Protein AF-A0AAE4A235-F1 (afdb_monomer)

Nearest PDB structures (foldseek):
  6cnn-assembly1_A  TM=8.930E-01  e=1.551E+00  Homo sapiens
  6zw4-assembly1_H  TM=7.903E-01  e=4.568E+00  Nostoc punctiforme
  6zw4-assembly1_T  TM=7.903E-01  e=4.568E+00  Nostoc punctiforme
  6zw4-assembly1_GA  TM=7.903E-01  e=4.568E+00  Nostoc punctiforme
  6zw4-assembly1_SA  TM=7.903E-01  e=4.568E+00  Nostoc punctiforme

pLDDT: mean 84.86, std 9.94, range [48.5, 94.44]

Foldseek 3Di:
DDPPVVVDPPVVVVVCVVVVVCLVVVLVVLVVQLVQLVVQLVVCVVVVNVVSNVVSVVSNVVSVVVNVVSVVVVVVVVVVD

Radius of gyration: 20.09 Å; Cα contacts (8 Å, |Δi|>4): 44; chains: 1; bounding box: 40×28×60 Å

Sequence (81 aa):
MLPFAEIVDWGQLLEVVLVGLLAGTGISIAFSLVLLGAVRAGEAQQQSRPAAMAGYGAVALIGLAVCIGAIVFGISTMLSK

Secondary structure (DSSP, 8-state):
---HHHHS-HHHHHHHHHHHHHHHHHHHHHHHHHHHHHHHHHHHHHTT-HHHHHHHHHHHHHHHHHHHHHHHHHHHHHHT-

Solvent-accessible surface area (backbone atoms only — not comparable to full-atom values): 4308 Å² total; per-residue (Å²): 135,82,64,64,73,79,77,48,62,63,66,61,53,52,48,53,52,52,52,49,51,51,50,54,52,50,50,52,52,34,51,51,45,21,51,53,11,49,55,49,16,52,54,21,56,76,69,72,36,66,72,54,20,52,54,25,40,48,44,17,52,52,25,47,50,51,52,50,47,52,51,52,49,52,52,49,58,61,70,76,100

Mean predicted aligned error: 7.5 Å

Structure (mmCIF, N/CA/C/O backbone):
data_AF-A0AAE4A235-F1
#
_entry.id   AF-A0AAE4A235-F1
#
loop_
_atom_site.group_PDB
_atom_site.id
_atom_site.type_symbol
_atom_site.label_atom_id
_atom_site.label_alt_id
_atom_site.label_comp_id
_atom_site.label_asym_id
_atom_site.label_entity_id
_atom_site.label_seq_id
_atom_site.pdbx_PDB_ins_code
_atom_site.Cartn_x
_atom_site.Cartn_y
_atom_site.Cartn_z
_atom_site.occupancy
_atom_site.B_iso_or_equiv
_atom_site.auth_seq_id
_atom_site.auth_comp_id
_atom_site.auth_asym_id
_atom_site.auth_atom_id
_atom_site.pdbx_PDB_model_num
ATOM 1 N N . MET A 1 1 ? 22.585 20.004 -37.977 1.00 48.50 1 MET A N 1
ATOM 2 C CA . MET A 1 1 ? 21.599 20.226 -36.899 1.00 48.50 1 MET A CA 1
ATOM 3 C C . MET A 1 1 ? 21.162 18.843 -36.455 1.00 48.50 1 MET A C 1
ATOM 5 O O . MET A 1 1 ? 20.628 18.116 -37.278 1.00 48.50 1 MET A O 1
ATOM 9 N N . LEU A 1 2 ? 21.574 18.414 -35.262 1.00 57.06 2 LEU A N 1
ATOM 10 C CA . LEU A 1 2 ? 21.427 17.027 -34.808 1.00 57.06 2 LEU A CA 1
ATOM 11 C C . LEU A 1 2 ? 19.939 16.705 -34.554 1.00 57.06 2 LEU A C 1
ATOM 13 O O . LEU A 1 2 ? 19.269 17.515 -33.908 1.00 57.06 2 LEU A O 1
ATOM 17 N N . PRO A 1 3 ? 19.411 15.564 -35.035 1.00 64.62 3 PRO A N 1
ATOM 18 C CA . PRO A 1 3 ? 18.019 15.176 -34.845 1.00 64.62 3 PRO A CA 1
ATOM 19 C C . PRO A 1 3 ? 17.841 14.592 -33.438 1.00 64.62 3 PRO A C 1
ATOM 21 O O . PRO A 1 3 ? 17.663 13.393 -33.256 1.00 64.62 3 PRO A O 1
ATOM 24 N N . PHE A 1 4 ? 17.877 15.438 -32.405 1.00 57.12 4 PHE A N 1
ATOM 25 C CA . PHE A 1 4 ? 17.573 15.018 -31.027 1.00 57.12 4 PHE A CA 1
ATOM 26 C C . PHE A 1 4 ? 16.180 14.369 -30.906 1.00 57.12 4 PHE A C 1
ATOM 28 O O . PHE A 1 4 ? 15.934 13.603 -29.983 1.00 57.12 4 PHE A O 1
ATOM 35 N N . ALA A 1 5 ? 15.292 14.640 -31.868 1.00 61.19 5 ALA A N 1
ATOM 36 C CA . ALA A 1 5 ? 13.976 14.027 -31.979 1.00 61.19 5 ALA A CA 1
ATOM 37 C C . ALA A 1 5 ? 13.996 12.529 -32.342 1.00 61.19 5 ALA A C 1
ATOM 39 O O . ALA A 1 5 ? 13.014 11.856 -32.065 1.00 61.19 5 ALA A O 1
ATOM 40 N 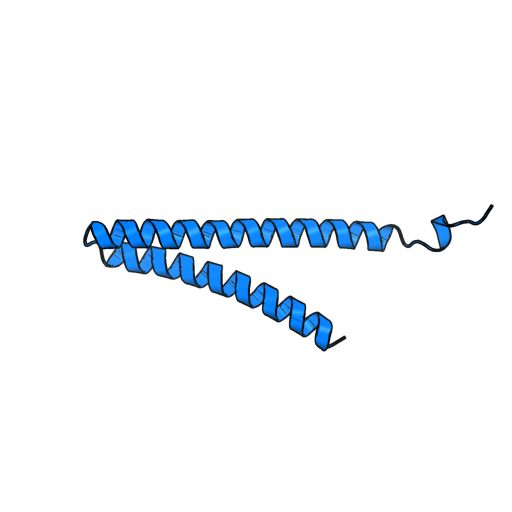N . GLU A 1 6 ? 15.075 12.009 -32.937 1.00 62.31 6 GLU A N 1
ATOM 41 C CA . GLU A 1 6 ? 15.186 10.596 -33.349 1.00 62.31 6 GLU A CA 1
ATOM 42 C C . GLU A 1 6 ? 15.854 9.724 -32.269 1.00 62.31 6 GLU A C 1
ATOM 44 O O . GLU A 1 6 ? 15.672 8.514 -32.229 1.00 62.31 6 GLU A O 1
ATOM 49 N N . ILE A 1 7 ? 16.598 10.352 -31.351 1.00 72.25 7 ILE A N 1
ATOM 50 C CA . ILE A 1 7 ? 17.257 9.690 -30.211 1.00 72.25 7 ILE A CA 1
ATOM 51 C C . ILE A 1 7 ? 16.292 9.537 -29.027 1.00 72.25 7 ILE A C 1
ATOM 53 O O . ILE A 1 7 ? 16.441 8.635 -28.204 1.00 72.25 7 ILE A O 1
ATOM 57 N N . VAL A 1 8 ? 15.320 10.442 -28.918 1.00 76.06 8 VAL A N 1
ATOM 58 C CA . VAL A 1 8 ? 14.369 10.485 -27.811 1.00 76.06 8 VAL A CA 1
ATOM 59 C C . VAL A 1 8 ? 13.086 9.769 -28.211 1.00 76.06 8 VAL A C 1
ATOM 61 O O . VAL A 1 8 ? 12.327 10.256 -29.047 1.00 76.06 8 VAL A O 1
ATOM 64 N N . ASP A 1 9 ? 12.818 8.635 -27.565 1.00 84.44 9 ASP A N 1
ATOM 65 C CA . ASP A 1 9 ? 11.523 7.965 -27.654 1.00 84.44 9 ASP A CA 1
ATOM 66 C C . ASP A 1 9 ? 10.479 8.755 -26.847 1.00 84.44 9 ASP A C 1
ATOM 68 O O . ASP A 1 9 ? 10.309 8.606 -25.632 1.00 84.44 9 ASP A O 1
ATOM 72 N N . TRP A 1 10 ? 9.787 9.654 -27.544 1.00 86.56 10 TRP A N 1
ATOM 73 C CA . TRP A 1 10 ? 8.709 10.465 -26.983 1.00 86.56 10 TRP A CA 1
ATOM 74 C C . TRP A 1 10 ? 7.530 9.630 -26.467 1.00 86.56 10 TRP A C 1
ATOM 76 O O . TRP A 1 10 ? 6.819 10.087 -25.570 1.00 86.56 10 TRP A O 1
ATOM 86 N N . GLY A 1 11 ? 7.334 8.417 -26.998 1.00 84.81 11 GLY A N 1
ATOM 87 C CA . GLY A 1 11 ? 6.306 7.489 -26.534 1.00 84.81 11 GLY A CA 1
ATOM 88 C C . GLY A 1 11 ? 6.603 7.001 -25.119 1.00 84.81 11 GLY A C 1
ATOM 89 O O . GLY A 1 11 ? 5.761 7.153 -24.232 1.00 84.81 11 GLY A O 1
ATOM 90 N N . GLN A 1 12 ? 7.829 6.523 -24.879 1.00 86.06 12 GLN A N 1
ATOM 91 C CA . GLN A 1 12 ? 8.262 6.103 -23.539 1.00 86.06 12 GLN A CA 1
ATOM 92 C C . GLN A 1 12 ? 8.223 7.246 -22.522 1.00 86.06 12 GLN A C 1
ATOM 94 O O . GLN A 1 12 ? 7.808 7.045 -21.382 1.00 86.06 12 GLN A O 1
ATOM 99 N N . LEU A 1 13 ? 8.630 8.456 -22.917 1.00 88.62 13 LEU A N 1
ATOM 100 C CA . LEU A 1 13 ? 8.579 9.615 -22.023 1.00 88.62 13 LEU A CA 1
ATOM 101 C C . LEU A 1 13 ? 7.152 9.921 -21.560 1.00 88.62 13 LEU A C 1
ATOM 103 O O . LEU A 1 13 ? 6.925 10.126 -20.366 1.00 88.62 13 LEU A O 1
ATOM 107 N N . LEU A 1 14 ? 6.192 9.936 -22.487 1.00 90.25 14 LEU A N 1
ATOM 108 C CA . LEU A 1 14 ? 4.786 10.162 -22.151 1.00 90.25 14 LEU A CA 1
ATOM 109 C C . LEU A 1 14 ? 4.224 9.048 -21.266 1.00 90.25 14 LEU A C 1
ATOM 111 O O . LEU A 1 14 ? 3.485 9.344 -20.326 1.00 90.25 14 LEU A O 1
ATOM 115 N N . GLU A 1 15 ? 4.599 7.795 -21.521 1.00 91.25 15 GLU A N 1
ATOM 116 C CA . GLU A 1 15 ? 4.186 6.658 -20.699 1.00 91.25 15 GLU A CA 1
ATOM 117 C C . GLU A 1 15 ? 4.688 6.795 -19.257 1.00 91.25 15 GLU A C 1
ATOM 119 O O . GLU A 1 15 ? 3.900 6.677 -18.320 1.00 91.25 15 GLU A O 1
ATOM 124 N N . VAL A 1 16 ? 5.962 7.147 -19.057 1.00 92.38 16 VAL A N 1
ATOM 125 C CA . VAL A 1 16 ? 6.529 7.365 -17.715 1.00 92.38 16 VAL A CA 1
ATOM 126 C C . VAL A 1 16 ? 5.812 8.500 -16.983 1.00 92.38 16 VAL A C 1
ATOM 128 O O . VAL A 1 16 ? 5.513 8.367 -15.795 1.00 92.38 16 VAL A O 1
ATOM 131 N N . VAL A 1 17 ? 5.496 9.598 -17.676 1.00 93.69 17 VAL A N 1
ATOM 132 C CA . VAL A 1 17 ? 4.743 10.718 -17.088 1.00 93.69 17 VAL A CA 1
ATOM 133 C C . VAL A 1 17 ? 3.349 10.268 -16.647 1.00 93.69 17 VAL A C 1
ATOM 135 O O . VAL A 1 17 ? 2.937 10.562 -15.524 1.00 93.69 17 VAL A O 1
ATOM 138 N N . LEU A 1 18 ? 2.637 9.524 -17.494 1.00 93.38 18 LEU A N 1
ATOM 139 C CA . LEU A 1 18 ? 1.301 9.001 -17.194 1.00 93.38 18 LEU A CA 1
ATOM 140 C C . LEU A 1 18 ? 1.318 8.015 -16.023 1.00 93.38 18 LEU A C 1
ATOM 142 O O . LEU A 1 18 ? 0.521 8.147 -15.092 1.00 93.38 18 LEU A O 1
ATOM 146 N N . VAL A 1 19 ? 2.246 7.058 -16.041 1.00 92.81 19 VAL A N 1
ATOM 147 C CA . VAL A 1 19 ? 2.401 6.060 -14.976 1.00 92.81 19 VAL A CA 1
ATOM 148 C C . VAL A 1 19 ? 2.788 6.736 -13.662 1.00 92.81 19 VAL A C 1
ATOM 150 O O . VAL A 1 19 ? 2.207 6.422 -12.625 1.00 92.81 19 VAL A O 1
ATOM 153 N N . GLY A 1 20 ? 3.703 7.708 -13.693 1.00 90.62 20 GLY A N 1
ATOM 154 C CA . GLY A 1 20 ? 4.092 8.486 -12.517 1.00 90.62 20 GLY A CA 1
ATOM 155 C C . GLY A 1 20 ? 2.931 9.292 -11.932 1.00 90.62 20 GLY A C 1
ATOM 156 O O . GLY A 1 20 ? 2.736 9.297 -10.715 1.00 90.62 20 GLY A O 1
ATOM 157 N N . LEU A 1 21 ? 2.113 9.913 -12.787 1.00 93.12 21 LEU A N 1
ATOM 158 C CA . LEU A 1 21 ? 0.926 10.655 -12.365 1.00 93.12 21 LEU A CA 1
ATOM 159 C C . LEU A 1 21 ? -0.111 9.732 -11.708 1.00 93.12 21 LEU A C 1
ATOM 161 O O . LEU A 1 21 ? -0.623 10.044 -10.630 1.00 93.12 21 LEU A O 1
ATOM 165 N N . LEU A 1 22 ? -0.398 8.584 -12.326 1.00 91.94 22 LEU A N 1
ATOM 166 C CA . LEU A 1 22 ? -1.328 7.587 -11.789 1.00 91.94 22 LEU A CA 1
ATOM 167 C C . LEU A 1 22 ? -0.823 6.983 -10.476 1.00 91.94 22 LEU A C 1
ATOM 169 O O . LEU A 1 22 ? -1.593 6.848 -9.527 1.00 91.94 22 LEU A O 1
ATOM 173 N N . ALA A 1 23 ? 0.470 6.673 -10.384 1.00 88.75 23 ALA A N 1
ATOM 174 C CA . ALA A 1 23 ? 1.071 6.148 -9.164 1.00 88.75 23 ALA A CA 1
ATOM 175 C C . ALA A 1 23 ? 1.015 7.176 -8.023 1.00 88.75 23 ALA A C 1
ATOM 177 O O . ALA A 1 23 ? 0.558 6.858 -6.925 1.00 88.75 23 ALA A O 1
ATOM 178 N N . GLY A 1 24 ? 1.415 8.424 -8.283 1.00 89.31 24 GLY A N 1
ATOM 179 C CA . GLY A 1 24 ? 1.402 9.489 -7.279 1.00 89.31 24 GLY A CA 1
ATOM 180 C C . GLY A 1 24 ? -0.007 9.808 -6.771 1.00 89.31 24 GLY A C 1
ATOM 181 O O . GLY A 1 24 ? -0.239 9.886 -5.560 1.00 89.31 24 GLY A O 1
ATOM 182 N N . THR A 1 25 ? -0.975 9.939 -7.683 1.00 94.44 25 THR A N 1
ATOM 183 C CA . THR A 1 25 ? -2.382 10.176 -7.316 1.00 94.44 25 THR A CA 1
ATOM 184 C C . THR A 1 25 ? -2.992 8.975 -6.595 1.00 94.44 25 THR A C 1
ATOM 186 O O . THR A 1 25 ? -3.631 9.155 -5.558 1.00 94.44 25 THR A O 1
ATOM 189 N N . GLY A 1 26 ? -2.727 7.754 -7.064 1.00 90.81 26 GLY A N 1
ATOM 190 C CA . GLY A 1 26 ? -3.183 6.520 -6.425 1.00 90.81 26 GLY A CA 1
ATOM 191 C C . GLY A 1 26 ? -2.692 6.384 -4.982 1.00 90.81 26 GLY A C 1
ATOM 192 O O . GLY A 1 26 ? -3.492 6.126 -4.082 1.00 90.81 26 GLY A O 1
ATOM 193 N N . ILE A 1 27 ? -1.403 6.644 -4.736 1.00 91.25 27 ILE A N 1
ATOM 194 C CA . ILE A 1 27 ? -0.817 6.614 -3.386 1.00 91.25 27 ILE A CA 1
ATOM 195 C C . ILE A 1 27 ? -1.422 7.708 -2.499 1.00 91.25 27 ILE A C 1
ATOM 197 O O . ILE A 1 27 ? -1.746 7.450 -1.340 1.00 91.25 27 ILE A O 1
ATOM 201 N N . SER A 1 28 ? -1.634 8.912 -3.036 1.00 93.31 28 SER A N 1
ATOM 202 C CA . SER A 1 28 ? -2.239 10.021 -2.282 1.00 93.31 28 SER A CA 1
ATOM 203 C C . SER A 1 28 ? -3.668 9.694 -1.828 1.00 93.31 28 SER A C 1
ATOM 205 O O . SER A 1 28 ? -4.045 9.965 -0.683 1.00 93.31 28 SER A O 1
ATOM 207 N N . ILE A 1 29 ? -4.459 9.059 -2.698 1.00 91.38 29 ILE A N 1
ATOM 208 C CA . ILE A 1 29 ? -5.819 8.603 -2.377 1.00 91.38 29 ILE A CA 1
ATOM 209 C C . ILE A 1 29 ? -5.771 7.483 -1.332 1.00 91.38 29 ILE A C 1
ATOM 211 O O . ILE A 1 29 ? -6.496 7.545 -0.337 1.00 91.38 29 ILE A O 1
ATOM 215 N N . ALA A 1 30 ? -4.890 6.494 -1.510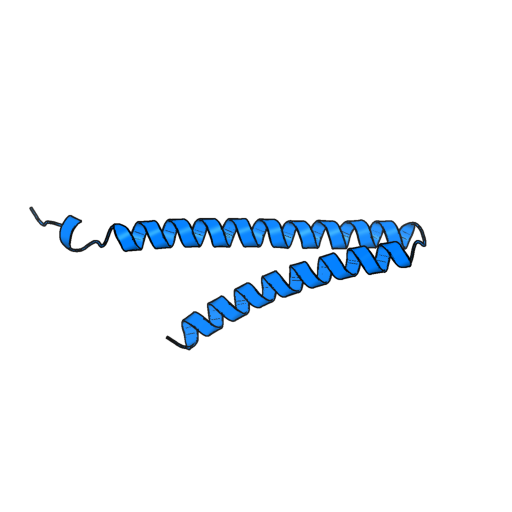 1.00 89.88 30 ALA A N 1
ATOM 216 C CA . ALA A 1 30 ? -4.723 5.398 -0.557 1.00 89.88 30 ALA A CA 1
ATOM 217 C C . ALA A 1 30 ? -4.351 5.919 0.840 1.00 89.88 30 ALA A C 1
ATOM 219 O O . ALA A 1 30 ? -4.972 5.535 1.831 1.00 89.88 30 ALA A O 1
ATOM 220 N N . PHE A 1 31 ? -3.413 6.863 0.925 1.00 88.25 31 PHE A N 1
ATOM 221 C CA . PHE A 1 31 ? -3.015 7.471 2.193 1.00 88.25 31 PHE A CA 1
ATOM 222 C C . PHE A 1 31 ? -4.133 8.311 2.828 1.00 88.25 31 PHE A C 1
ATOM 224 O O . PHE A 1 31 ? -4.316 8.291 4.046 1.00 88.25 31 PHE A O 1
ATOM 231 N N . SER A 1 32 ? -4.946 8.991 2.016 1.00 90.00 32 SER A N 1
ATOM 232 C CA . SER A 1 32 ? -6.127 9.716 2.508 1.00 90.00 32 SER A CA 1
ATOM 233 C C . SER A 1 32 ? -7.143 8.774 3.170 1.00 90.00 32 SER A C 1
ATOM 235 O O . SER A 1 32 ? -7.733 9.121 4.195 1.00 90.00 32 SER A O 1
ATOM 237 N N . LEU A 1 33 ? -7.311 7.555 2.640 1.00 86.88 33 LEU A N 1
ATOM 238 C CA . LEU A 1 33 ? -8.150 6.519 3.257 1.00 86.88 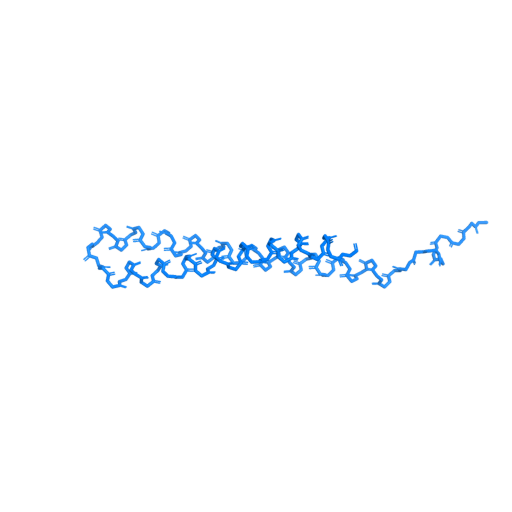33 LEU A CA 1
ATOM 239 C C . LEU A 1 33 ? -7.572 6.022 4.589 1.00 86.88 33 LEU A C 1
ATOM 241 O O . LEU A 1 33 ? -8.335 5.775 5.524 1.00 86.88 33 LEU A O 1
ATOM 245 N N . VAL A 1 34 ? -6.241 5.938 4.705 1.00 89.50 34 VAL A N 1
ATOM 246 C CA . VAL A 1 34 ? -5.571 5.620 5.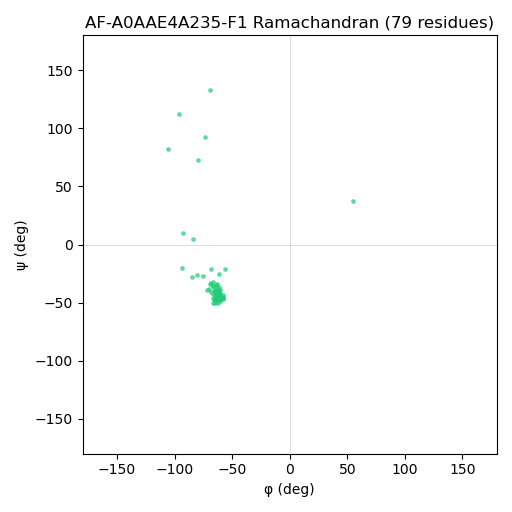977 1.00 89.50 34 VAL A CA 1
ATOM 247 C C . VAL A 1 34 ? -5.887 6.670 7.032 1.00 89.50 34 VAL A C 1
ATOM 249 O O . VAL A 1 34 ? -6.307 6.321 8.134 1.00 89.50 34 VAL A O 1
ATOM 252 N N . LEU A 1 35 ? -5.740 7.950 6.683 1.00 91.25 35 LEU A N 1
ATOM 253 C CA . LEU A 1 35 ? -6.059 9.075 7.564 1.00 91.25 35 LEU A CA 1
ATOM 254 C C . LEU A 1 35 ? -7.528 9.068 7.991 1.00 91.25 35 LEU A C 1
ATOM 256 O O . LEU A 1 35 ? -7.813 9.199 9.180 1.00 91.25 35 LEU A O 1
ATOM 260 N N . LEU A 1 36 ? -8.454 8.857 7.052 1.00 89.00 36 LEU A N 1
ATOM 261 C CA . LEU A 1 36 ? -9.879 8.739 7.368 1.00 89.00 36 LEU A CA 1
ATOM 262 C C . LEU A 1 36 ? -10.150 7.600 8.354 1.00 89.00 36 LEU A C 1
ATOM 264 O O . LEU A 1 36 ? -10.868 7.806 9.330 1.00 89.00 36 LEU A O 1
ATOM 268 N N . GLY A 1 37 ? -9.572 6.418 8.132 1.00 82.94 37 GLY A N 1
ATOM 269 C CA . GLY A 1 37 ? -9.724 5.289 9.047 1.00 82.94 37 GLY A CA 1
ATOM 270 C C . GLY A 1 37 ? -9.113 5.564 10.424 1.00 82.94 37 GLY A C 1
ATOM 271 O O . GLY A 1 37 ? -9.757 5.320 11.442 1.00 82.94 37 GLY A O 1
ATOM 272 N N . ALA A 1 38 ? -7.907 6.133 10.471 1.00 85.25 38 ALA A N 1
ATOM 273 C CA . ALA A 1 38 ? -7.186 6.403 11.713 1.00 85.25 38 ALA A CA 1
ATOM 274 C C . ALA A 1 38 ? -7.890 7.456 12.583 1.00 85.25 38 ALA A C 1
ATOM 276 O O . ALA A 1 38 ? -8.114 7.224 13.772 1.00 85.25 38 ALA A O 1
ATOM 277 N N . VAL A 1 39 ? -8.296 8.583 11.988 1.00 90.62 39 VAL A N 1
ATOM 278 C CA . VAL A 1 39 ? -9.000 9.660 12.705 1.00 90.62 39 VAL A CA 1
ATOM 279 C C . VAL A 1 39 ? -10.338 9.151 13.239 1.00 90.62 39 VAL A C 1
ATOM 281 O O . VAL A 1 39 ? -10.652 9.323 14.416 1.00 90.62 39 VAL A O 1
ATOM 284 N N . ARG A 1 40 ? -11.108 8.449 12.402 1.00 85.81 40 ARG A N 1
ATOM 285 C CA . ARG A 1 40 ? -12.462 8.004 12.756 1.00 85.81 40 ARG A CA 1
ATOM 286 C C . ARG A 1 40 ? -12.475 6.814 13.714 1.00 85.81 40 ARG A C 1
ATOM 288 O O . ARG A 1 40 ? -13.402 6.684 14.511 1.00 85.81 40 ARG A O 1
ATOM 295 N N . ALA A 1 41 ? -11.431 5.984 13.698 1.00 76.81 41 ALA A N 1
ATOM 296 C CA . ALA A 1 41 ? -11.201 4.982 14.734 1.00 76.81 41 ALA A CA 1
ATOM 297 C C . ALA A 1 41 ? -10.916 5.639 16.097 1.00 76.81 41 ALA A C 1
ATOM 299 O O . ALA A 1 41 ? -11.476 5.200 17.101 1.00 76.81 41 ALA A O 1
ATOM 300 N N . GLY A 1 42 ? -10.127 6.721 16.126 1.00 80.38 42 GLY A N 1
ATOM 301 C CA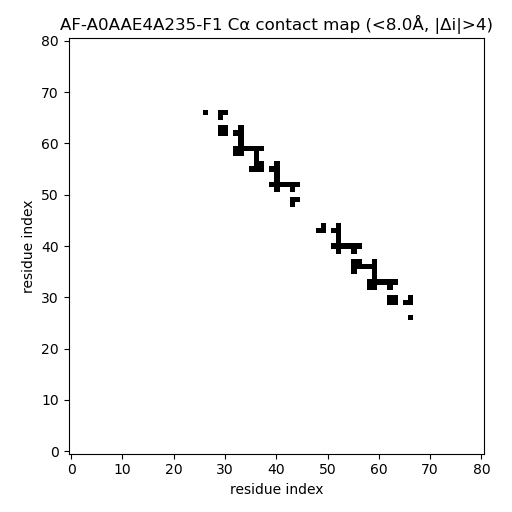 . GLY A 1 42 ? -9.867 7.502 17.341 1.00 80.38 42 GLY A CA 1
ATOM 302 C C . GLY A 1 42 ? -11.133 8.147 17.919 1.00 80.38 42 GLY A C 1
ATOM 303 O O . GLY A 1 42 ? -11.390 8.046 19.118 1.00 80.38 42 GLY A O 1
ATOM 304 N N . GLU A 1 43 ? -11.985 8.724 17.068 1.00 84.69 43 GLU A N 1
ATOM 305 C CA . GLU A 1 43 ? -13.295 9.247 17.487 1.00 84.69 43 GLU A CA 1
ATOM 306 C C . GLU A 1 43 ? -14.215 8.141 18.037 1.00 84.69 43 GLU A C 1
ATOM 308 O O . GLU A 1 43 ? -14.871 8.315 19.068 1.00 84.69 43 GLU A O 1
ATOM 313 N N . ALA A 1 44 ? -14.252 6.974 17.383 1.00 79.38 44 ALA A N 1
ATOM 314 C CA . ALA A 1 44 ? -15.062 5.838 17.821 1.00 79.38 44 ALA A CA 1
ATOM 315 C C . ALA A 1 44 ? -14.582 5.240 19.155 1.00 79.38 44 ALA A C 1
ATOM 317 O O . ALA A 1 44 ? -15.409 4.779 19.949 1.00 79.38 44 ALA A O 1
ATOM 318 N N . GLN A 1 45 ? -13.272 5.283 19.420 1.00 79.19 45 GLN A N 1
ATOM 319 C CA . GLN A 1 45 ? -12.696 4.910 20.711 1.00 79.19 45 GLN A CA 1
ATOM 320 C C . GLN A 1 45 ? -13.179 5.858 21.818 1.00 79.19 45 GLN A C 1
ATOM 322 O O . GLN A 1 45 ? -13.623 5.392 22.866 1.00 79.19 45 GLN A O 1
ATOM 327 N N . GLN A 1 46 ? -13.163 7.173 21.574 1.00 84.44 46 GLN A N 1
ATOM 328 C CA . GLN A 1 46 ? -13.626 8.170 22.551 1.00 84.44 46 GLN A CA 1
ATOM 329 C C . GLN A 1 46 ? -15.120 8.026 22.874 1.00 84.44 46 GLN A C 1
ATOM 331 O O . GLN A 1 46 ? -15.532 8.218 24.015 1.00 84.44 46 GLN A O 1
ATOM 336 N N . GLN A 1 47 ? -15.934 7.624 21.895 1.00 85.38 47 GLN A N 1
ATOM 337 C CA . GLN A 1 47 ? -17.372 7.395 22.077 1.00 85.38 47 GLN A CA 1
ATOM 338 C C . GLN A 1 47 ? -17.714 6.000 22.632 1.00 85.38 47 GLN A C 1
ATOM 340 O O . GLN A 1 47 ? -18.893 5.662 22.722 1.00 85.38 47 GLN A O 1
ATOM 345 N N . SER A 1 48 ? -16.719 5.174 22.989 1.00 80.81 48 SER A N 1
ATOM 346 C CA . SER A 1 48 ? -16.921 3.792 23.461 1.00 80.81 48 SER A CA 1
ATOM 347 C C . SER A 1 48 ? -17.737 2.924 22.486 1.00 80.81 48 SER A C 1
ATOM 349 O O . SER A 1 48 ? -18.552 2.099 22.898 1.00 80.81 48 SER A O 1
ATOM 351 N N . ARG A 1 49 ? -17.533 3.103 21.170 1.00 82.56 49 ARG A N 1
ATOM 352 C CA . ARG A 1 49 ? -18.228 2.359 20.099 1.00 82.56 49 ARG A CA 1
ATOM 353 C C . ARG A 1 49 ? -17.283 1.325 19.463 1.00 82.56 49 ARG A C 1
ATOM 355 O O . ARG A 1 49 ? -16.736 1.581 18.386 1.00 82.56 49 ARG A O 1
ATOM 362 N N . PRO A 1 50 ? -17.102 0.135 20.069 1.00 77.62 50 PRO A N 1
ATOM 363 C CA . PRO A 1 50 ? -16.051 -0.812 19.678 1.00 77.62 50 PRO A CA 1
ATOM 364 C C . PRO A 1 50 ? -16.217 -1.358 18.254 1.00 77.62 50 PRO A C 1
ATOM 366 O O . PRO A 1 50 ? -15.231 -1.536 17.545 1.00 77.62 50 PRO A O 1
ATOM 369 N N . ALA A 1 51 ? -17.457 -1.560 17.794 1.00 78.62 51 ALA A N 1
ATOM 370 C CA . ALA A 1 51 ? -17.729 -2.041 16.438 1.00 78.62 51 ALA A CA 1
ATOM 371 C C . ALA A 1 51 ? -17.317 -1.025 15.356 1.00 78.62 51 ALA A C 1
ATOM 373 O O . ALA A 1 51 ? -16.758 -1.399 14.327 1.00 78.62 51 ALA A O 1
ATOM 374 N N . ALA A 1 52 ? -17.544 0.270 15.601 1.00 77.44 52 ALA A N 1
ATOM 375 C CA . ALA A 1 52 ? -17.131 1.327 14.680 1.00 77.44 52 ALA A CA 1
ATOM 376 C C . ALA A 1 52 ? -15.605 1.512 14.691 1.00 77.44 52 ALA A C 1
ATOM 378 O O . ALA A 1 52 ? -15.000 1.671 13.634 1.00 77.44 52 ALA A O 1
ATOM 379 N N . MET A 1 53 ? -14.979 1.419 15.868 1.00 77.31 53 MET A N 1
ATOM 380 C CA . MET A 1 53 ? -13.523 1.477 16.023 1.00 77.31 53 MET A CA 1
ATOM 381 C C . MET A 1 53 ? -12.822 0.369 15.225 1.00 77.31 53 MET A C 1
ATOM 383 O O . MET A 1 53 ? -11.878 0.649 14.489 1.00 77.31 53 MET A O 1
ATOM 387 N N . ALA A 1 54 ? -13.319 -0.870 15.311 1.00 81.69 54 ALA A N 1
ATOM 388 C CA . ALA A 1 54 ? -12.772 -1.997 14.556 1.00 81.69 54 ALA A CA 1
ATOM 389 C C . ALA A 1 54 ? -12.931 -1.812 13.036 1.00 81.69 54 ALA A C 1
ATOM 391 O O . ALA A 1 54 ? -11.983 -2.046 12.287 1.00 81.69 54 ALA A O 1
ATOM 392 N N . GLY A 1 55 ? -14.099 -1.342 12.582 1.00 84.25 55 GLY A N 1
ATOM 393 C CA . GLY A 1 55 ? -14.362 -1.101 11.161 1.00 84.25 55 GLY A CA 1
ATOM 394 C C . GLY A 1 55 ? -13.441 -0.040 10.554 1.00 84.25 55 GLY A C 1
ATOM 395 O O . GLY A 1 55 ? -12.788 -0.293 9.543 1.00 84.25 55 GLY A O 1
ATOM 396 N N . TYR A 1 56 ? -13.330 1.130 11.188 1.00 81.50 56 TYR A N 1
ATOM 397 C CA . TYR A 1 56 ? -12.455 2.200 10.695 1.00 81.50 56 TYR A CA 1
ATOM 398 C C . TYR A 1 56 ? -10.965 1.861 10.838 1.00 81.50 56 TYR A C 1
ATOM 400 O O . TYR A 1 56 ? -10.178 2.188 9.948 1.00 81.50 56 TYR A O 1
ATOM 408 N N . GLY A 1 57 ? -10.583 1.138 11.896 1.00 83.88 57 GLY A N 1
ATOM 409 C CA . GLY A 1 57 ? -9.223 0.624 12.060 1.00 83.88 57 GLY A CA 1
ATOM 410 C C . GLY A 1 57 ? -8.826 -0.357 10.953 1.00 83.88 57 GLY A C 1
ATOM 411 O O . GLY A 1 57 ? -7.718 -0.270 10.426 1.00 83.88 57 GLY A O 1
ATOM 412 N N . ALA A 1 58 ? -9.739 -1.236 10.528 1.00 88.00 58 ALA A N 1
ATOM 413 C CA . ALA A 1 58 ? -9.494 -2.151 9.413 1.00 88.00 58 ALA A CA 1
ATOM 414 C C . ALA A 1 58 ? -9.267 -1.399 8.092 1.00 88.00 58 ALA A C 1
ATOM 416 O O . ALA A 1 58 ? -8.336 -1.724 7.359 1.00 88.00 58 ALA A O 1
ATOM 417 N N . VAL A 1 59 ? -10.057 -0.356 7.813 1.00 88.06 59 VAL A N 1
ATOM 418 C CA . VAL A 1 59 ? -9.859 0.497 6.626 1.00 88.06 59 VAL A CA 1
ATOM 419 C C . VAL A 1 59 ? -8.484 1.166 6.655 1.00 88.06 59 VAL A C 1
ATOM 421 O O . VAL A 1 59 ? -7.787 1.172 5.638 1.00 88.06 59 VAL A O 1
ATOM 424 N N . ALA A 1 60 ? -8.061 1.666 7.820 1.00 85.19 60 ALA A N 1
ATOM 425 C CA . ALA A 1 60 ? -6.738 2.262 7.977 1.00 85.19 60 ALA A CA 1
ATOM 426 C C . ALA A 1 60 ? -5.613 1.255 7.694 1.00 85.19 60 ALA A C 1
ATOM 428 O O . ALA A 1 60 ? -4.674 1.562 6.960 1.00 85.19 60 ALA A O 1
ATOM 429 N N . LEU A 1 61 ? -5.730 0.037 8.229 1.00 90.50 61 LEU A N 1
ATOM 430 C CA . LEU A 1 61 ? -4.752 -1.029 8.010 1.00 90.50 61 LEU A CA 1
ATOM 431 C C . LEU A 1 61 ? -4.689 -1.475 6.549 1.00 90.50 61 LEU A C 1
ATOM 433 O O . LEU A 1 61 ? -3.594 -1.672 6.029 1.00 90.50 61 LEU A O 1
ATOM 437 N N . ILE A 1 62 ? -5.834 -1.599 5.873 1.00 91.19 62 ILE A N 1
ATOM 438 C CA . ILE A 1 62 ? -5.882 -1.965 4.452 1.00 91.19 62 ILE A CA 1
ATOM 439 C C . ILE A 1 62 ? -5.195 -0.889 3.608 1.00 91.19 62 ILE A C 1
ATOM 441 O O . ILE A 1 62 ? -4.341 -1.217 2.787 1.00 91.19 62 ILE A O 1
ATOM 445 N N . GLY A 1 63 ? -5.508 0.392 3.832 1.00 86.56 63 GLY A N 1
ATOM 446 C CA . GLY A 1 63 ? -4.853 1.483 3.105 1.00 86.56 63 GLY A CA 1
ATOM 447 C C . GLY A 1 63 ? -3.338 1.510 3.340 1.00 86.56 63 GLY A C 1
ATOM 448 O O . GLY A 1 63 ? -2.563 1.699 2.404 1.00 86.56 63 GLY A O 1
ATOM 449 N N . LEU A 1 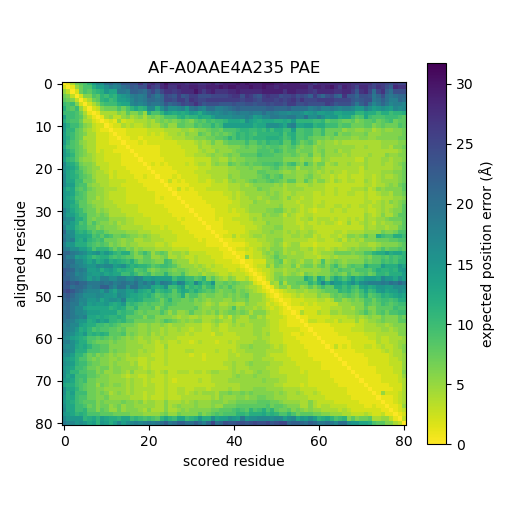64 ? -2.901 1.237 4.572 1.00 89.81 64 LEU A N 1
ATOM 450 C CA . LEU A 1 64 ? -1.485 1.186 4.924 1.00 89.81 64 LEU A CA 1
ATOM 451 C C . LEU A 1 64 ? -0.786 -0.007 4.258 1.00 89.81 64 LEU A C 1
ATOM 453 O O . LEU A 1 64 ? 0.310 0.147 3.720 1.00 89.81 64 LEU A O 1
ATOM 457 N N . ALA A 1 65 ? -1.441 -1.168 4.221 1.00 92.50 65 ALA A N 1
ATOM 458 C CA . ALA A 1 65 ? -0.947 -2.349 3.523 1.00 92.50 65 ALA A CA 1
ATOM 459 C C . ALA A 1 65 ? -0.802 -2.106 2.013 1.00 92.50 65 ALA A C 1
ATOM 461 O O . ALA A 1 65 ? 0.194 -2.529 1.430 1.00 92.50 65 ALA A O 1
ATOM 462 N N . VAL A 1 66 ? -1.736 -1.379 1.390 1.00 92.31 66 VAL A N 1
ATOM 463 C CA . VAL A 1 66 ? -1.638 -0.984 -0.026 1.00 92.31 66 VAL A C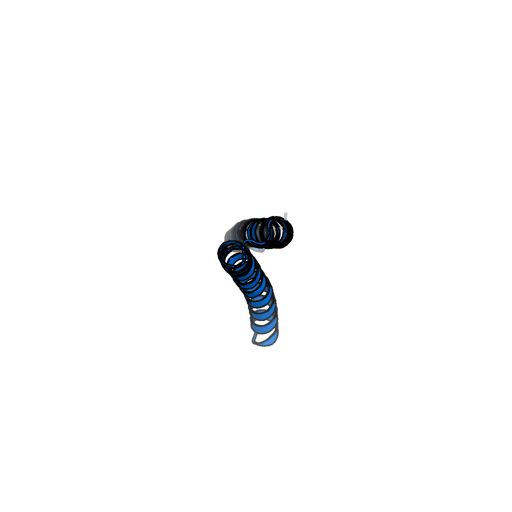A 1
ATOM 464 C C . VAL A 1 66 ? -0.4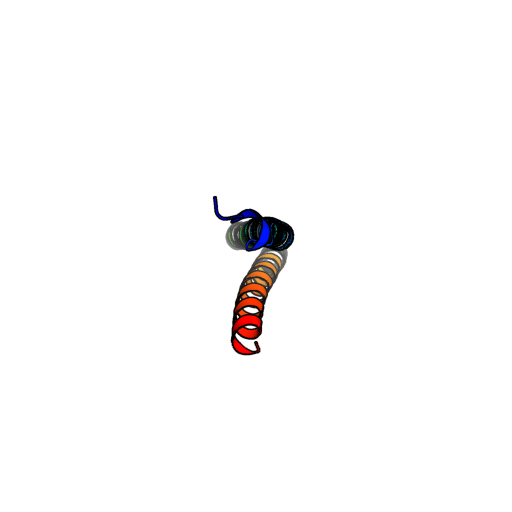25 -0.083 -0.263 1.00 92.31 66 VAL A C 1
ATOM 466 O O . VAL A 1 66 ? 0.345 -0.339 -1.187 1.00 92.31 66 VAL A O 1
ATOM 469 N N . CYS A 1 67 ? -0.201 0.926 0.585 1.00 90.56 67 CYS A N 1
ATOM 470 C CA . CYS A 1 67 ? 0.968 1.804 0.469 1.00 90.56 67 CYS A CA 1
ATOM 471 C C . CYS A 1 67 ? 2.286 1.031 0.615 1.00 90.56 67 CYS A C 1
ATOM 473 O O . CYS A 1 67 ? 3.191 1.190 -0.205 1.00 90.56 67 CYS A O 1
ATOM 475 N N . ILE A 1 68 ? 2.390 0.164 1.626 1.00 92.25 68 ILE A N 1
ATOM 476 C CA . ILE A 1 68 ? 3.579 -0.675 1.831 1.00 92.25 68 ILE A CA 1
ATOM 477 C C . ILE A 1 68 ? 3.772 -1.620 0.643 1.00 92.25 68 ILE A C 1
ATOM 479 O O . ILE A 1 68 ? 4.880 -1.725 0.123 1.00 92.25 68 ILE A O 1
ATOM 483 N N . GLY A 1 69 ? 2.701 -2.264 0.177 1.00 92.06 69 GLY A N 1
ATOM 484 C CA . GLY A 1 69 ? 2.730 -3.153 -0.981 1.00 92.06 69 GLY A CA 1
ATOM 485 C C . GLY A 1 69 ? 3.230 -2.448 -2.241 1.00 92.06 69 GLY A C 1
ATOM 486 O O . GLY A 1 69 ? 4.086 -2.991 -2.935 1.00 92.06 69 GLY A O 1
ATOM 487 N N . ALA A 1 70 ? 2.779 -1.217 -2.495 1.00 90.06 70 ALA A N 1
ATOM 488 C CA . ALA A 1 70 ? 3.246 -0.410 -3.620 1.00 90.06 70 ALA A CA 1
ATOM 489 C C . ALA A 1 70 ? 4.748 -0.087 -3.527 1.00 90.06 70 ALA A C 1
ATOM 491 O O . ALA A 1 70 ? 5.463 -0.198 -4.523 1.00 90.06 70 ALA A O 1
ATOM 492 N N . ILE A 1 71 ? 5.247 0.252 -2.332 1.00 90.12 71 ILE A N 1
ATOM 493 C CA . ILE A 1 71 ? 6.677 0.516 -2.102 1.00 90.12 71 ILE A CA 1
ATOM 494 C C . ILE A 1 71 ? 7.503 -0.753 -2.333 1.00 90.12 71 ILE A C 1
ATOM 496 O O . ILE A 1 71 ? 8.480 -0.727 -3.080 1.00 90.12 71 ILE A O 1
ATOM 500 N N . VAL A 1 72 ? 7.100 -1.871 -1.722 1.00 94.38 72 VAL A N 1
ATOM 501 C CA . VAL A 1 72 ? 7.796 -3.159 -1.854 1.00 94.38 72 VAL A CA 1
ATOM 502 C C . VAL A 1 72 ? 7.813 -3.616 -3.308 1.00 94.38 72 VAL A C 1
ATOM 504 O O . VAL A 1 72 ? 8.856 -4.048 -3.788 1.00 94.38 72 VAL A O 1
ATOM 507 N N . PHE A 1 73 ? 6.695 -3.472 -4.019 1.00 91.56 73 PHE A N 1
ATOM 508 C CA . PHE A 1 73 ? 6.603 -3.784 -5.442 1.00 91.56 73 PHE A CA 1
ATOM 509 C C . PHE A 1 73 ? 7.543 -2.912 -6.285 1.00 91.56 73 PHE A C 1
ATOM 511 O O . PHE A 1 73 ? 8.242 -3.425 -7.157 1.00 91.56 73 PHE A O 1
ATOM 518 N N . GLY A 1 74 ? 7.616 -1.606 -6.010 1.00 87.88 74 GLY A N 1
ATOM 519 C CA . GLY A 1 74 ? 8.557 -0.714 -6.691 1.00 87.88 74 GLY A CA 1
ATOM 520 C C . GLY A 1 74 ? 10.013 -1.133 -6.475 1.00 87.88 74 GLY A C 1
ATOM 521 O O . GLY A 1 74 ? 10.774 -1.251 -7.436 1.00 87.88 74 GLY A O 1
ATOM 522 N N . ILE A 1 75 ? 10.382 -1.431 -5.226 1.00 93.44 75 ILE A N 1
ATOM 523 C CA . ILE A 1 75 ? 11.736 -1.869 -4.860 1.00 93.44 75 ILE A CA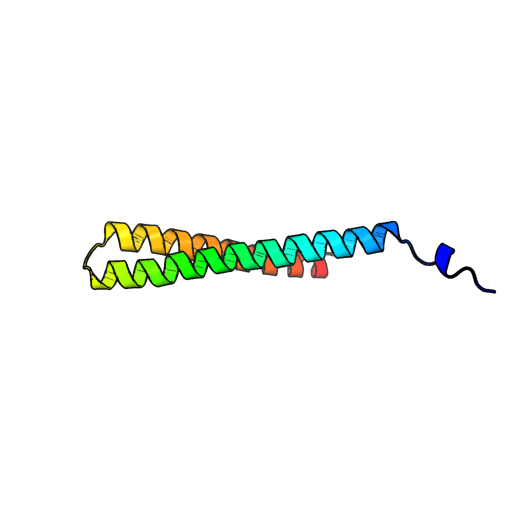 1
ATOM 524 C C . ILE A 1 75 ? 12.067 -3.224 -5.495 1.00 93.44 75 ILE A C 1
ATOM 526 O O . ILE A 1 75 ? 13.133 -3.374 -6.089 1.00 93.44 75 ILE A O 1
ATOM 530 N N . SER A 1 76 ? 11.169 -4.210 -5.415 1.00 93.62 76 SER A N 1
ATOM 531 C CA . SER A 1 76 ? 11.414 -5.541 -5.983 1.00 93.62 76 SER A CA 1
ATOM 532 C C . SER A 1 76 ? 11.571 -5.493 -7.500 1.00 93.62 76 SER A C 1
ATOM 534 O O . SER A 1 76 ? 12.434 -6.182 -8.042 1.00 93.62 76 SER A O 1
ATOM 536 N N . THR A 1 77 ? 10.795 -4.640 -8.171 1.00 91.38 77 THR A N 1
ATOM 537 C CA . THR A 1 77 ? 10.879 -4.434 -9.621 1.00 91.38 77 THR A CA 1
ATOM 538 C C . THR A 1 77 ? 12.182 -3.746 -10.021 1.00 91.38 77 THR A C 1
ATOM 540 O O . THR A 1 77 ? 12.709 -4.050 -11.085 1.00 91.38 77 THR A O 1
ATOM 543 N N . MET A 1 78 ? 12.729 -2.852 -9.187 1.00 89.44 78 MET A N 1
ATOM 544 C CA . MET A 1 78 ? 14.062 -2.276 -9.414 1.00 89.44 78 MET A CA 1
ATOM 545 C C . MET A 1 78 ? 15.186 -3.293 -9.195 1.00 89.44 78 MET A C 1
ATOM 547 O O . MET A 1 78 ? 16.164 -3.268 -9.930 1.00 89.44 78 MET A O 1
ATOM 551 N N . LEU A 1 79 ? 15.059 -4.167 -8.191 1.00 93.38 79 LEU A N 1
ATOM 552 C CA . LEU A 1 79 ? 16.093 -5.149 -7.835 1.00 93.38 79 LEU A CA 1
ATOM 553 C C . LEU A 1 79 ? 16.095 -6.396 -8.728 1.00 93.38 79 LEU A C 1
ATOM 555 O O . LEU A 1 79 ? 17.122 -7.054 -8.848 1.00 93.38 79 LEU A O 1
ATOM 559 N N . SER A 1 80 ? 14.949 -6.749 -9.311 1.00 84.75 80 SER A N 1
ATOM 560 C CA . SER A 1 80 ? 14.792 -7.939 -10.163 1.00 84.75 80 SER A CA 1
ATOM 561 C C . SER A 1 80 ? 15.010 -7.645 -11.652 1.00 84.75 80 SER A C 1
ATOM 563 O O . SER A 1 80 ? 14.681 -8.487 -12.488 1.00 84.75 80 SER A O 1
ATOM 565 N N . LYS A 1 81 ? 15.504 -6.446 -11.980 1.00 50.91 81 LYS A N 1
ATOM 566 C CA . LYS A 1 81 ? 15.752 -5.967 -13.341 1.00 50.91 81 LYS A CA 1
ATOM 567 C C . LYS A 1 81 ? 17.237 -5.960 -13.667 1.00 50.91 81 LYS A C 1
ATOM 569 O O . LYS A 1 81 ? 18.024 -5.554 -12.786 1.00 50.91 81 LYS A O 1
#